Protein AF-A0A968NX73-F1 (afdb_monomer)

pLDDT: mean 80.89, std 16.75, range [39.66, 94.81]

Foldseek 3Di:
DDDDDDDDDDDDDDDDDDDDDDDPPPPPPPPPDPVVVVVVVLVVVLVVLVDQPDDPDPDDDPLNVDDSVLSSVLVVLLSVLVVVVVVVCVVVVQDPVNCVVCVLVSQLVSVLVSLCVSCHVPRWDDDPPDTHDPSVVVNVCSVVSSVD

Mean predicted aligned error: 13.12 Å

Solvent-accessible surface area (backbone atoms only — not comparable to full-atom values): 9540 Å² total; per-residue (Å²): 135,87,90,84,89,84,87,89,82,86,91,83,88,88,82,86,83,89,80,78,87,77,76,83,74,73,82,76,72,82,75,75,56,64,65,58,53,49,50,55,52,49,54,52,51,54,56,55,57,75,48,85,86,69,80,90,61,99,63,92,54,80,67,71,77,44,56,70,69,58,40,42,52,49,52,52,51,50,51,54,50,51,52,52,51,54,51,51,44,59,74,68,64,61,48,73,66,57,47,64,76,40,42,42,58,54,52,36,51,52,50,52,52,47,49,34,66,70,66,31,89,81,35,64,45,77,59,90,95,44,79,41,50,53,48,68,58,58,61,67,50,47,64,64,56,45,77,109

Radius of gyration: 33.79 Å; Cα contacts (8 Å, |Δi|>4): 66; chains: 1; bounding box: 87×78×74 Å

Sequence (148 aa):
MSAAIDRPSPPALPTAPVEAAITVVEPQSAQMDVNLLRSLLWDRIVAKLQTNLHNQTNITLEIDILRIDKKRELFFLILRRIEDVIAELRYSQISIEQLFENRSLILQDLWQAIVTDFFGKYAQIQVGRQLVSIVDVLLQEREAVRSA

Secondary structure (DSSP, 8-state):
---------------------------------HHHHHHHHHHHHHHHHTS-----SSS--GGGGS-HHHHHHHHHHHHHHHHHHHHHHHHTT--HHHHHHHHHHHHHHHHHHHHHHHH-TT-EEEETTEEEEHHHHHGGGHHHHHT-

Structure (mmCIF, N/CA/C/O backbone):
data_AF-A0A968NX73-F1
#
_entry.id   AF-A0A968NX73-F1
#
loop_
_atom_site.group_PDB
_atom_site.id
_atom_site.type_symbol
_atom_site.label_atom_id
_atom_site.label_alt_id
_atom_site.label_comp_id
_atom_site.label_asym_id
_atom_site.label_entity_id
_atom_site.label_seq_id
_atom_site.pdbx_PDB_ins_code
_atom_site.Cartn_x
_atom_site.Cartn_y
_atom_site.Cartn_z
_atom_site.occupancy
_atom_site.B_iso_or_equiv
_atom_site.auth_seq_id
_atom_site.auth_comp_id
_atom_site.auth_asym_id
_atom_site.auth_atom_id
_atom_site.pdbx_PDB_model_num
ATOM 1 N N . MET A 1 1 ? 43.546 -63.417 -57.281 1.00 39.66 1 MET A N 1
ATOM 2 C CA . MET A 1 1 ? 44.727 -64.119 -56.728 1.00 39.66 1 MET A CA 1
ATOM 3 C C . MET A 1 1 ? 45.789 -63.048 -56.516 1.00 39.66 1 MET A C 1
ATOM 5 O O . MET A 1 1 ? 46.299 -62.539 -57.496 1.00 39.66 1 MET A O 1
ATOM 9 N N . SER A 1 2 ? 45.808 -62.377 -55.364 1.00 42.44 2 SER A N 1
ATOM 10 C CA . SER A 1 2 ? 46.542 -62.745 -54.137 1.00 42.44 2 SER A CA 1
ATOM 11 C C . SER A 1 2 ? 48.043 -62.945 -54.342 1.00 42.44 2 SER A C 1
ATOM 13 O O . SER A 1 2 ? 48.436 -63.950 -54.923 1.00 42.44 2 SER A O 1
ATOM 15 N N . ALA A 1 3 ? 48.811 -62.021 -53.748 1.00 41.53 3 ALA A N 1
ATOM 16 C CA . ALA A 1 3 ? 49.963 -62.237 -52.857 1.00 41.53 3 ALA A CA 1
ATOM 17 C C . ALA A 1 3 ? 51.241 -61.475 -53.264 1.00 41.53 3 ALA A C 1
ATOM 19 O O . ALA A 1 3 ? 51.893 -61.809 -54.245 1.00 41.53 3 ALA A O 1
ATOM 20 N N . ALA A 1 4 ? 51.626 -60.500 -52.438 1.00 41.91 4 ALA A N 1
ATOM 21 C CA . ALA A 1 4 ? 52.997 -60.011 -52.249 1.00 41.91 4 ALA A CA 1
ATOM 22 C C . ALA A 1 4 ? 53.028 -59.415 -50.826 1.00 41.91 4 ALA A C 1
ATOM 24 O O . ALA A 1 4 ? 52.406 -58.387 -50.586 1.00 41.91 4 ALA A O 1
ATOM 25 N N . ILE A 1 5 ? 53.293 -60.236 -49.809 1.00 44.59 5 ILE A N 1
ATOM 26 C CA . ILE A 1 5 ? 54.605 -60.573 -49.222 1.00 44.59 5 ILE A CA 1
ATOM 27 C C . ILE A 1 5 ? 55.163 -59.429 -48.361 1.00 44.59 5 ILE A C 1
ATOM 29 O O . ILE A 1 5 ? 55.282 -58.282 -48.771 1.00 44.59 5 ILE A O 1
ATOM 33 N N . ASP A 1 6 ? 55.444 -59.848 -47.134 1.00 42.38 6 ASP A N 1
ATOM 34 C CA . ASP A 1 6 ? 55.647 -59.155 -45.869 1.00 42.38 6 ASP A 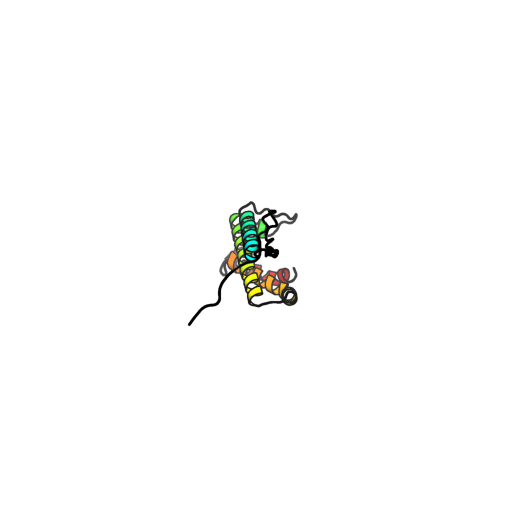CA 1
ATOM 35 C C . ASP A 1 6 ? 57.149 -58.978 -45.541 1.00 42.38 6 ASP A C 1
ATOM 37 O O . ASP A 1 6 ? 57.965 -59.796 -45.971 1.00 42.38 6 ASP A O 1
ATOM 41 N N . ARG A 1 7 ? 57.440 -57.983 -44.674 1.00 44.56 7 ARG A N 1
ATOM 42 C CA . ARG A 1 7 ? 58.649 -57.724 -43.833 1.00 44.56 7 ARG A CA 1
ATOM 43 C C . ARG A 1 7 ? 59.936 -57.105 -44.424 1.00 44.56 7 ARG A C 1
ATOM 45 O O . ARG A 1 7 ? 60.265 -57.344 -45.578 1.00 44.56 7 ARG A O 1
ATOM 52 N N . PRO A 1 8 ? 60.813 -56.516 -43.564 1.00 49.22 8 PRO A N 1
ATOM 53 C CA . PRO A 1 8 ? 60.569 -55.737 -42.331 1.00 49.22 8 PRO A CA 1
ATOM 54 C C . PRO A 1 8 ? 61.447 -54.456 -42.243 1.00 49.22 8 PRO A C 1
ATOM 56 O O . PRO A 1 8 ? 62.367 -54.246 -43.027 1.00 49.22 8 PRO A O 1
ATOM 59 N N . SER A 1 9 ? 61.232 -53.610 -41.232 1.00 46.31 9 SER A N 1
ATOM 60 C CA . SER A 1 9 ? 62.216 -52.606 -40.784 1.00 46.31 9 SER A CA 1
ATOM 61 C C . SER A 1 9 ? 62.225 -52.511 -39.243 1.00 46.31 9 SER A C 1
ATOM 63 O O . SER A 1 9 ? 61.232 -52.892 -38.623 1.00 46.31 9 SER A O 1
ATOM 65 N N . PRO A 1 10 ? 63.367 -52.139 -38.624 1.00 58.06 10 PRO A N 1
ATOM 66 C CA . PRO A 1 10 ? 63.873 -52.711 -37.368 1.00 58.06 10 PRO A CA 1
ATOM 67 C C . PRO A 1 10 ? 63.406 -52.001 -36.077 1.00 58.06 10 PRO A C 1
ATOM 69 O O . PRO A 1 10 ? 62.805 -50.931 -36.147 1.00 58.06 10 PRO A O 1
ATOM 72 N N . PRO A 1 11 ? 63.672 -52.592 -34.888 1.00 51.25 11 PRO A N 1
ATOM 73 C CA . PRO A 1 11 ? 63.122 -52.142 -33.614 1.00 51.25 11 PRO A CA 1
ATOM 74 C C . PRO A 1 11 ? 63.985 -51.062 -32.945 1.00 51.25 11 PRO A C 1
ATOM 76 O O . PRO A 1 11 ? 65.211 -51.140 -32.956 1.00 51.25 11 PRO A O 1
ATOM 79 N N . ALA A 1 12 ? 63.337 -50.127 -32.251 1.00 44.12 12 ALA A N 1
ATOM 80 C CA . ALA A 1 12 ? 63.927 -49.396 -31.133 1.00 44.12 12 ALA A CA 1
ATOM 81 C C . ALA A 1 12 ? 62.868 -49.253 -30.022 1.00 44.12 12 ALA A C 1
ATOM 83 O O . ALA A 1 12 ? 61.828 -48.627 -30.214 1.00 44.12 12 ALA A O 1
ATOM 84 N N . LEU A 1 13 ? 63.117 -49.906 -28.884 1.00 46.53 13 LEU A N 1
ATOM 85 C CA . LEU A 1 13 ? 62.426 -49.715 -27.598 1.00 46.53 13 LEU A CA 1
ATOM 86 C C . LEU A 1 13 ? 63.193 -48.629 -26.779 1.00 46.53 13 LEU A C 1
ATOM 88 O O . LEU A 1 13 ? 64.222 -48.148 -27.248 1.00 46.53 13 LEU A O 1
ATOM 92 N N . PRO A 1 14 ? 62.827 -48.302 -25.524 1.00 54.28 14 PRO A N 1
ATOM 93 C CA . PRO A 1 14 ? 61.787 -47.346 -25.138 1.00 54.28 14 PRO A CA 1
ATOM 94 C C . PRO A 1 14 ? 62.308 -46.271 -24.147 1.00 54.28 14 PRO A C 1
ATOM 96 O O . PRO A 1 14 ? 63.159 -46.548 -23.306 1.00 54.28 14 PRO A O 1
ATOM 99 N N . THR A 1 15 ? 61.704 -45.084 -24.116 1.00 43.47 15 THR A N 1
ATOM 100 C CA . THR A 1 15 ? 61.787 -44.183 -22.948 1.00 43.47 15 THR A CA 1
ATOM 101 C C . THR A 1 15 ? 60.421 -43.547 -22.703 1.00 43.47 15 THR A C 1
ATOM 103 O O . THR A 1 15 ? 59.948 -42.712 -23.464 1.00 43.47 15 THR A O 1
ATOM 106 N N . ALA A 1 16 ? 59.752 -44.026 -21.657 1.00 52.41 16 ALA A N 1
ATOM 107 C CA . ALA A 1 16 ? 58.520 -43.477 -21.087 1.00 52.41 16 ALA A CA 1
ATOM 108 C C . ALA A 1 16 ? 58.827 -42.202 -20.253 1.00 52.41 16 ALA A C 1
ATOM 110 O O . ALA A 1 16 ? 60.009 -41.904 -20.071 1.00 52.41 16 ALA A O 1
ATOM 111 N N . PRO A 1 17 ? 57.861 -41.562 -19.556 1.00 55.19 17 PRO A N 1
ATOM 112 C CA . PRO A 1 17 ? 56.417 -41.393 -19.779 1.00 55.19 17 PRO A CA 1
ATOM 113 C C . PRO A 1 17 ? 55.993 -39.896 -19.643 1.00 55.19 17 PRO A C 1
ATOM 115 O O . PRO A 1 17 ? 56.818 -39.018 -19.430 1.00 55.19 17 PRO A O 1
ATOM 118 N N . VAL A 1 18 ? 54.676 -39.655 -19.618 1.00 50.62 18 VAL A N 1
ATOM 119 C CA . VAL A 1 18 ? 53.979 -38.482 -19.045 1.00 50.62 18 VAL A CA 1
ATOM 120 C C . VAL A 1 18 ? 53.990 -37.182 -19.863 1.00 50.62 18 VAL A C 1
ATOM 122 O O . VAL A 1 18 ? 54.890 -36.368 -19.740 1.00 50.62 18 VAL A O 1
ATOM 125 N N . GLU A 1 19 ? 52.881 -36.892 -20.547 1.00 44.88 19 GLU A N 1
ATOM 126 C CA . GLU A 1 19 ? 52.237 -35.591 -20.341 1.00 44.88 19 GLU A CA 1
ATOM 127 C C . GLU A 1 19 ? 50.744 -35.683 -20.650 1.00 44.88 19 GLU A C 1
ATOM 129 O O . GLU A 1 19 ? 50.305 -36.153 -21.699 1.00 44.88 19 GLU A O 1
ATOM 134 N N . ALA A 1 20 ? 49.969 -35.345 -19.630 1.00 49.53 20 ALA A N 1
ATOM 135 C CA . ALA A 1 20 ? 48.533 -35.472 -19.582 1.00 49.53 20 ALA A CA 1
ATOM 136 C C . ALA A 1 20 ? 47.864 -34.605 -20.654 1.00 49.53 20 ALA A C 1
ATOM 138 O O . ALA A 1 20 ? 48.235 -33.453 -20.868 1.00 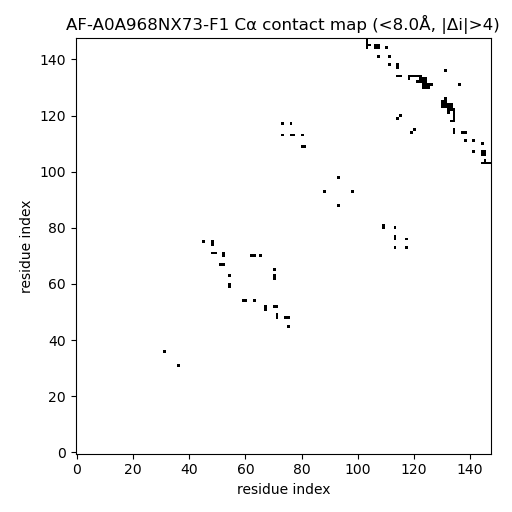49.53 20 ALA A O 1
ATOM 139 N N . ALA A 1 21 ? 46.814 -35.148 -21.266 1.00 50.78 21 ALA A N 1
ATOM 140 C CA . ALA A 1 21 ? 45.818 -34.352 -21.958 1.00 50.78 21 ALA A CA 1
ATOM 141 C C . ALA A 1 21 ? 45.239 -33.331 -20.966 1.00 50.78 21 ALA A C 1
ATOM 143 O O . ALA A 1 21 ? 44.504 -33.696 -20.049 1.00 50.78 21 ALA A O 1
ATOM 144 N N . ILE A 1 22 ? 45.593 -32.057 -21.124 1.00 47.16 22 ILE A N 1
ATOM 145 C CA . ILE A 1 22 ? 44.941 -30.972 -20.397 1.00 47.16 22 ILE A CA 1
ATOM 146 C C . ILE A 1 22 ? 43.709 -30.589 -21.207 1.00 47.16 22 ILE A C 1
ATOM 148 O O . ILE A 1 22 ? 43.778 -29.885 -22.214 1.00 47.16 22 ILE A O 1
ATOM 152 N N . THR A 1 23 ? 42.571 -31.107 -20.761 1.00 52.47 23 THR A N 1
ATOM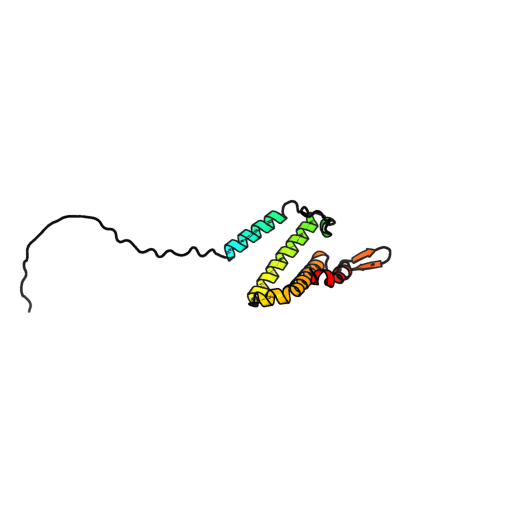 153 C CA . THR A 1 23 ? 41.240 -30.648 -21.137 1.00 52.47 23 THR A CA 1
ATOM 154 C C . THR A 1 23 ? 41.145 -29.159 -20.817 1.00 52.47 23 THR A C 1
ATOM 156 O O . THR A 1 23 ? 41.226 -28.768 -19.652 1.00 52.47 23 THR A O 1
ATOM 159 N N . VAL A 1 24 ? 40.973 -28.318 -21.837 1.00 49.88 24 VAL A N 1
ATOM 160 C CA . VAL A 1 24 ? 40.580 -26.920 -21.640 1.00 49.88 24 VAL A CA 1
ATOM 161 C C . VAL A 1 24 ? 39.140 -26.941 -21.132 1.00 49.88 24 VAL A C 1
ATOM 163 O O . VAL A 1 24 ? 38.194 -27.039 -21.908 1.00 49.88 24 VAL A O 1
ATOM 166 N N . VAL A 1 25 ? 38.972 -26.930 -19.811 1.00 57.31 25 VAL A N 1
ATOM 167 C CA . VAL A 1 25 ? 37.689 -26.612 -19.187 1.00 57.31 25 VAL A CA 1
ATOM 168 C C . VAL A 1 25 ? 37.544 -25.102 -19.301 1.00 57.31 25 VAL A C 1
ATOM 170 O O . VAL A 1 25 ? 38.200 -24.345 -18.589 1.00 57.31 25 VAL A O 1
ATOM 173 N N . GLU A 1 26 ? 36.733 -24.671 -20.261 1.00 57.59 26 GLU A N 1
ATOM 174 C CA . GLU A 1 26 ? 36.286 -23.2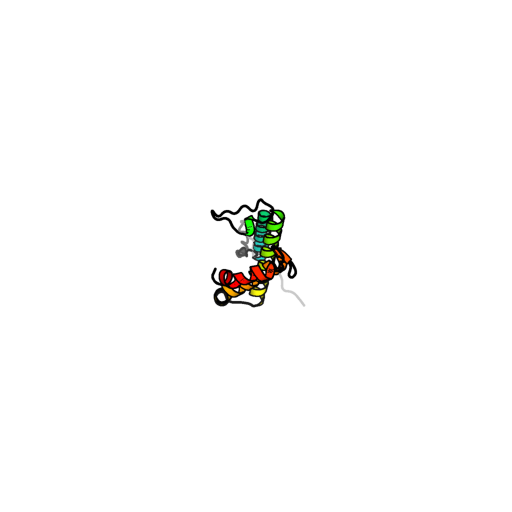87 -20.368 1.00 57.59 26 GLU A CA 1
ATOM 175 C C . GLU A 1 26 ? 35.704 -22.856 -19.009 1.00 57.59 26 GLU A C 1
ATOM 177 O O . GLU A 1 26 ? 34.912 -23.609 -18.427 1.00 57.59 26 GLU A O 1
ATOM 182 N N . PRO A 1 27 ? 36.086 -21.691 -18.454 1.00 51.81 27 PRO A N 1
ATOM 183 C CA . PRO A 1 27 ? 35.526 -21.233 -17.196 1.00 51.81 27 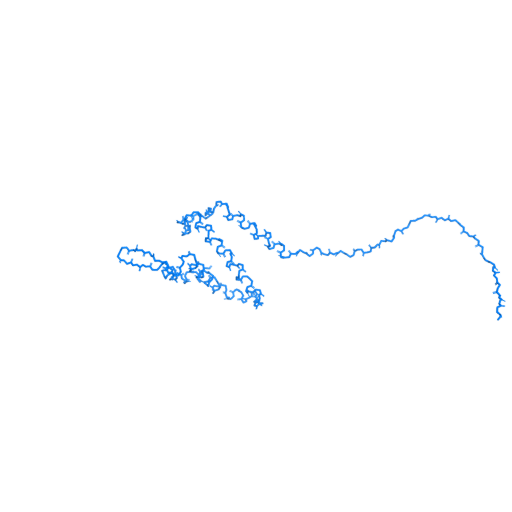PRO A CA 1
ATOM 184 C C . PRO A 1 27 ? 34.049 -20.919 -17.428 1.00 51.81 27 PRO A C 1
ATOM 186 O O . PRO A 1 27 ? 33.689 -19.862 -17.946 1.00 51.81 27 PRO A O 1
ATOM 189 N N . GLN A 1 28 ? 33.184 -21.858 -17.048 1.00 54.75 28 GLN A N 1
ATOM 190 C CA . GLN A 1 28 ? 31.757 -21.618 -16.931 1.00 54.75 28 GLN A CA 1
ATOM 191 C C . GLN A 1 28 ? 31.588 -20.516 -15.891 1.00 54.75 28 GLN A C 1
ATOM 193 O O . GLN A 1 28 ? 31.746 -20.734 -14.690 1.00 54.75 28 GLN A O 1
ATOM 198 N N . SER A 1 29 ? 31.360 -19.296 -16.374 1.00 59.50 29 SER A N 1
ATOM 199 C CA . SER A 1 29 ? 31.004 -18.170 -15.525 1.00 59.50 29 SER A CA 1
ATOM 200 C C . SER A 1 29 ? 29.849 -18.611 -14.630 1.00 59.50 29 SER A C 1
ATOM 202 O O . SER A 1 29 ? 28.833 -19.106 -15.115 1.00 59.50 29 SER A O 1
ATOM 204 N N . ALA A 1 30 ? 30.034 -18.500 -13.314 1.00 59.50 30 ALA A N 1
ATOM 205 C CA . ALA A 1 30 ? 28.987 -18.774 -12.345 1.00 59.50 30 ALA A CA 1
ATOM 206 C C . ALA A 1 30 ? 27.860 -17.758 -12.572 1.00 59.50 30 ALA A C 1
ATOM 208 O O . ALA A 1 30 ? 27.869 -16.658 -12.020 1.00 59.50 30 ALA A O 1
ATOM 209 N N . GLN A 1 31 ? 26.918 -18.097 -13.449 1.00 61.03 31 GLN A N 1
ATOM 210 C CA . GLN A 1 31 ? 25.699 -17.335 -13.641 1.00 61.03 31 GLN A CA 1
ATOM 211 C C . GLN A 1 31 ? 24.899 -17.473 -12.351 1.00 61.03 31 GLN A C 1
ATOM 213 O O . GLN A 1 31 ? 24.358 -18.532 -12.039 1.00 61.03 31 GLN A O 1
ATOM 218 N N . MET A 1 32 ? 24.896 -16.410 -11.550 1.00 65.25 32 MET A N 1
ATOM 219 C CA . MET A 1 32 ? 24.076 -16.343 -10.352 1.00 65.25 32 MET A CA 1
ATOM 220 C C . MET A 1 32 ? 22.609 -16.426 -10.780 1.00 65.25 32 MET A C 1
ATOM 222 O O . MET A 1 32 ? 22.130 -15.572 -11.527 1.00 65.25 32 MET A O 1
ATOM 226 N N . ASP A 1 33 ? 21.902 -17.457 -10.320 1.00 85.19 33 ASP A N 1
ATOM 227 C CA . ASP A 1 33 ? 20.472 -17.588 -10.577 1.00 85.19 33 ASP A CA 1
ATOM 228 C C . ASP A 1 33 ? 19.726 -16.458 -9.847 1.00 85.19 33 ASP A C 1
ATOM 230 O O . ASP A 1 33 ? 19.568 -16.455 -8.623 1.00 85.19 33 ASP A O 1
ATOM 234 N N . VAL A 1 34 ? 19.282 -15.464 -10.617 1.00 82.88 34 VAL A N 1
ATOM 235 C CA . VAL A 1 34 ? 18.548 -14.290 -10.128 1.00 82.88 34 VAL A CA 1
ATOM 236 C C . VAL A 1 34 ? 17.261 -14.702 -9.406 1.00 82.88 34 VAL A C 1
ATOM 238 O O . VAL A 1 34 ? 16.846 -14.033 -8.458 1.00 82.88 34 VAL A O 1
ATOM 241 N N . ASN A 1 35 ? 16.635 -15.818 -9.802 1.00 83.31 35 ASN A N 1
ATOM 242 C CA . ASN A 1 35 ? 15.434 -16.312 -9.133 1.00 83.31 35 ASN A CA 1
ATOM 243 C C . ASN A 1 35 ? 15.755 -16.873 -7.748 1.00 83.31 35 ASN A C 1
ATOM 245 O O . ASN A 1 35 ? 15.008 -16.603 -6.807 1.00 83.31 35 ASN A O 1
ATOM 249 N N . LEU A 1 36 ? 16.877 -17.587 -7.614 1.00 86.44 36 LEU A N 1
ATOM 250 C CA . LEU A 1 36 ? 17.361 -18.084 -6.328 1.00 86.44 36 LEU A CA 1
ATOM 251 C C . LEU A 1 36 ? 17.693 -16.922 -5.385 1.00 86.44 36 LEU A C 1
ATOM 253 O O . LEU A 1 36 ? 17.238 -16.910 -4.242 1.00 86.44 36 LEU A O 1
ATOM 257 N N . LEU A 1 37 ? 18.422 -15.910 -5.871 1.00 88.31 37 LEU A N 1
ATOM 258 C CA . LEU A 1 37 ? 18.739 -14.718 -5.080 1.00 88.31 37 LEU A CA 1
ATOM 259 C C . LEU A 1 37 ? 17.465 -14.011 -4.600 1.00 88.31 37 LEU A C 1
ATOM 261 O O . LEU A 1 37 ? 17.358 -13.657 -3.427 1.00 88.31 37 LEU A O 1
ATOM 265 N N . ARG A 1 38 ? 16.484 -13.833 -5.489 1.00 86.19 38 ARG A N 1
ATOM 266 C CA . ARG A 1 38 ? 15.197 -13.219 -5.149 1.00 86.19 38 ARG A CA 1
ATOM 267 C C . ARG A 1 38 ? 14.456 -14.010 -4.072 1.00 86.19 38 ARG A C 1
ATOM 269 O O . ARG A 1 38 ? 13.994 -13.391 -3.118 1.00 86.19 38 ARG A O 1
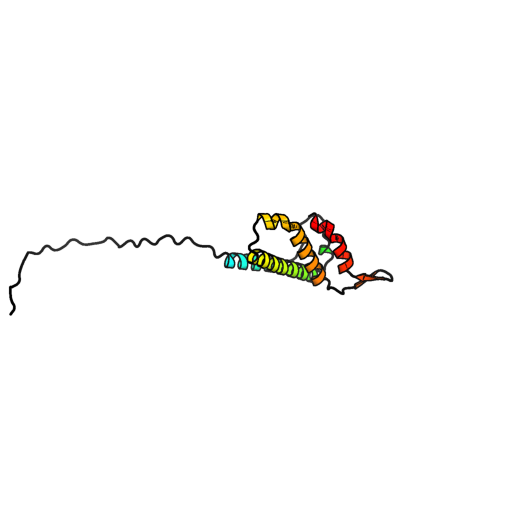ATOM 276 N N . SER A 1 39 ? 14.377 -15.338 -4.195 1.00 87.62 39 SER A N 1
ATOM 277 C CA . SER A 1 39 ? 13.735 -16.192 -3.183 1.00 87.62 39 SER A CA 1
ATOM 278 C C . SER A 1 39 ? 14.391 -16.007 -1.817 1.00 87.62 39 SER A C 1
ATOM 280 O O . SER A 1 39 ? 13.710 -15.713 -0.843 1.00 87.62 39 SER A O 1
ATOM 282 N N . LEU A 1 40 ? 15.726 -16.063 -1.762 1.00 91.44 40 LEU A N 1
ATOM 283 C CA . LEU A 1 40 ? 16.478 -15.892 -0.517 1.00 91.44 40 LEU A CA 1
ATOM 284 C C . LEU A 1 40 ? 16.274 -14.507 0.113 1.00 91.44 40 LEU A C 1
ATOM 286 O O . LEU A 1 40 ? 16.180 -14.384 1.337 1.00 91.44 40 LEU A O 1
ATOM 290 N N . LEU A 1 41 ? 16.214 -13.451 -0.705 1.00 89.44 41 LEU A N 1
ATOM 291 C CA . LEU A 1 41 ? 15.918 -12.101 -0.224 1.00 89.44 41 LEU A CA 1
ATOM 292 C C . LEU A 1 41 ? 14.503 -12.021 0.352 1.00 89.44 41 LEU A C 1
ATOM 294 O O . LEU A 1 41 ? 14.321 -11.445 1.424 1.00 89.44 41 LEU A O 1
ATOM 298 N N . TRP A 1 42 ? 13.526 -12.626 -0.322 1.00 89.00 42 TRP A N 1
ATOM 299 C CA . TRP A 1 42 ? 12.138 -12.642 0.125 1.00 89.00 42 TRP A CA 1
ATOM 300 C C . TRP A 1 42 ? 11.966 -13.398 1.438 1.00 89.00 42 TRP A C 1
ATOM 302 O O . TRP A 1 42 ? 11.413 -12.848 2.390 1.00 89.00 42 TRP A O 1
ATOM 312 N N . ASP A 1 43 ? 12.547 -14.594 1.538 1.00 90.56 43 ASP A N 1
ATOM 313 C CA . ASP A 1 43 ? 12.541 -15.409 2.754 1.00 90.56 43 ASP A CA 1
ATOM 314 C C . ASP A 1 43 ? 13.147 -14.642 3.932 1.00 90.56 43 ASP A C 1
ATOM 316 O O . ASP A 1 43 ? 12.613 -14.639 5.044 1.00 90.56 43 ASP A O 1
ATOM 320 N N . ARG A 1 44 ? 14.239 -13.907 3.685 1.00 91.75 44 ARG A N 1
A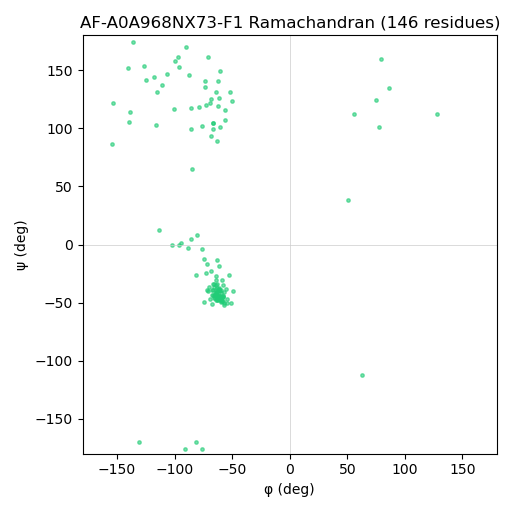TOM 321 C CA . ARG A 1 44 ? 14.878 -13.077 4.708 1.00 91.75 44 ARG A CA 1
ATOM 322 C C . ARG A 1 44 ? 14.002 -11.900 5.132 1.00 91.75 44 ARG A C 1
ATOM 324 O O . ARG A 1 44 ? 13.978 -11.568 6.318 1.00 91.75 44 ARG A O 1
ATOM 331 N N . ILE A 1 45 ? 13.300 -11.254 4.202 1.00 89.56 45 ILE A N 1
ATOM 332 C CA . ILE A 1 45 ? 12.371 -10.161 4.523 1.00 89.56 45 ILE A CA 1
ATOM 333 C C . ILE A 1 45 ? 11.196 -10.702 5.344 1.00 89.56 45 ILE A C 1
ATOM 335 O O . ILE A 1 45 ? 10.888 -10.144 6.397 1.00 89.56 45 ILE A O 1
ATOM 339 N N . VAL A 1 46 ? 10.608 -11.826 4.935 1.00 89.62 46 VAL A N 1
ATOM 340 C CA . VAL A 1 46 ? 9.531 -12.507 5.667 1.00 89.62 46 VAL A CA 1
ATOM 341 C C . VAL A 1 46 ? 9.977 -12.895 7.077 1.00 89.62 46 VAL A C 1
ATOM 343 O O . VAL A 1 46 ? 9.273 -12.606 8.046 1.00 89.62 46 VAL A O 1
ATOM 346 N N . ALA A 1 47 ? 11.175 -13.464 7.227 1.00 90.31 47 ALA A N 1
ATOM 347 C CA . ALA A 1 47 ? 11.738 -13.794 8.534 1.00 90.31 47 ALA A CA 1
ATOM 348 C C . ALA A 1 47 ? 11.898 -12.548 9.421 1.00 90.31 47 ALA A C 1
ATOM 350 O O . ALA A 1 47 ? 11.581 -12.589 10.610 1.00 90.31 47 ALA A O 1
ATOM 351 N N . LYS A 1 48 ? 12.316 -11.407 8.852 1.00 88.31 48 LYS A N 1
ATOM 352 C CA . LYS A 1 48 ? 12.368 -10.133 9.589 1.00 88.31 48 LYS A CA 1
ATOM 353 C C . LYS A 1 48 ? 10.980 -9.669 10.034 1.00 88.31 48 LYS A C 1
ATOM 355 O O . LYS A 1 48 ? 10.863 -9.173 11.153 1.00 88.31 48 LYS A O 1
ATOM 360 N N . LEU A 1 49 ? 9.935 -9.860 9.226 1.00 87.00 49 LEU A N 1
ATOM 361 C CA . LEU A 1 49 ? 8.562 -9.490 9.602 1.00 87.00 49 LEU A CA 1
ATOM 362 C C . LEU A 1 49 ? 8.024 -10.287 10.799 1.00 87.00 49 LEU A C 1
ATOM 364 O O . LEU A 1 49 ? 7.200 -9.780 11.561 1.00 87.00 49 LEU A O 1
ATOM 368 N N . GLN A 1 50 ? 8.519 -11.509 11.009 1.00 84.44 50 GLN A N 1
ATOM 369 C CA . GLN A 1 50 ? 8.161 -12.329 12.170 1.00 84.44 50 GLN A CA 1
ATOM 370 C C . GLN A 1 50 ? 8.820 -11.862 13.478 1.00 84.44 50 GLN A C 1
ATOM 372 O O . GLN A 1 50 ? 8.404 -12.280 14.561 1.00 84.44 50 GLN A O 1
ATOM 377 N N . THR A 1 51 ? 9.810 -10.969 13.409 1.00 85.44 51 THR A N 1
ATOM 378 C CA . THR A 1 51 ? 10.442 -10.367 14.592 1.00 85.44 51 THR A CA 1
ATOM 379 C C . THR A 1 51 ? 9.609 -9.200 15.149 1.00 85.44 51 THR A C 1
ATOM 381 O O . THR A 1 51 ? 8.440 -9.016 14.788 1.00 85.44 51 THR A O 1
ATOM 384 N N . ASN A 1 52 ? 10.157 -8.430 16.094 1.00 79.75 52 ASN A N 1
ATOM 385 C CA . ASN A 1 52 ? 9.488 -7.225 16.580 1.00 79.75 52 ASN A CA 1
ATOM 386 C C . ASN A 1 52 ? 9.669 -6.067 15.587 1.00 79.75 52 ASN A C 1
ATOM 388 O O . ASN A 1 52 ? 10.785 -5.606 15.350 1.00 79.75 52 ASN A O 1
ATOM 392 N N . LEU A 1 53 ? 8.552 -5.571 15.054 1.00 84.12 53 LEU A N 1
ATOM 393 C CA . LEU A 1 53 ? 8.486 -4.489 14.070 1.00 84.12 53 LEU A CA 1
ATOM 394 C C . LEU A 1 53 ? 8.504 -3.110 14.740 1.00 84.12 53 LEU A C 1
ATOM 396 O O . LEU A 1 53 ? 7.527 -2.353 14.695 1.00 84.12 53 LEU A O 1
ATOM 400 N N . HIS A 1 54 ? 9.623 -2.807 15.395 1.00 84.38 54 HIS A N 1
ATOM 401 C CA . HIS A 1 54 ? 9.852 -1.492 15.979 1.00 84.38 54 HIS A CA 1
ATOM 402 C C . HIS A 1 54 ? 10.157 -0.471 14.888 1.00 84.38 54 HIS A C 1
ATOM 404 O O . HIS A 1 54 ? 10.949 -0.727 13.979 1.00 84.38 54 HIS A O 1
ATOM 410 N N . ASN A 1 55 ? 9.534 0.697 15.009 1.00 86.38 55 ASN A N 1
ATOM 411 C CA . ASN A 1 55 ? 9.886 1.857 14.215 1.00 86.38 55 ASN A CA 1
ATOM 412 C C . ASN A 1 55 ? 11.346 2.244 14.510 1.00 86.38 55 ASN A C 1
ATOM 414 O O . ASN A 1 55 ? 11.737 2.382 15.667 1.00 86.38 55 ASN A O 1
ATOM 418 N N . GLN A 1 56 ? 12.157 2.351 13.457 1.00 87.81 56 GLN A N 1
ATOM 419 C CA . GLN A 1 56 ? 13.584 2.683 13.553 1.00 87.81 56 GLN A CA 1
ATOM 420 C C . GLN A 1 56 ? 13.853 4.184 13.380 1.00 87.81 56 GLN A C 1
ATOM 422 O O . GLN A 1 56 ? 15.006 4.609 13.367 1.00 87.81 56 GLN A O 1
ATOM 427 N N . THR A 1 57 ? 12.800 4.980 13.206 1.00 88.19 57 THR A N 1
ATOM 428 C CA . THR A 1 57 ? 12.871 6.434 13.081 1.00 88.19 57 THR A CA 1
ATOM 429 C C . THR A 1 57 ? 12.590 7.105 14.425 1.00 88.19 57 THR A C 1
ATOM 431 O O . THR A 1 57 ? 12.006 6.508 15.327 1.00 88.19 57 THR A O 1
ATOM 434 N N . ASN A 1 58 ? 12.985 8.372 14.552 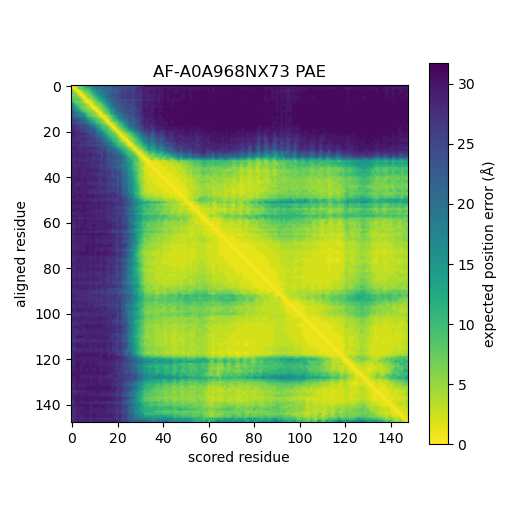1.00 88.94 58 ASN A N 1
ATOM 435 C CA . ASN A 1 58 ? 12.716 9.178 15.750 1.00 88.94 58 ASN A CA 1
ATOM 436 C C . ASN A 1 58 ? 11.337 9.865 15.722 1.00 88.94 58 ASN A C 1
ATOM 438 O O . ASN A 1 58 ? 11.038 10.672 16.598 1.00 88.94 58 ASN A O 1
ATOM 442 N N . ILE A 1 59 ? 10.520 9.589 14.704 1.00 90.88 59 ILE A N 1
ATOM 443 C CA . ILE A 1 59 ? 9.180 10.153 14.525 1.00 90.88 59 ILE A CA 1
ATOM 444 C C . ILE A 1 59 ? 8.150 9.050 14.723 1.00 90.88 59 ILE A C 1
ATOM 446 O O . ILE A 1 59 ? 8.339 7.937 14.245 1.00 90.88 59 ILE A O 1
ATOM 450 N N . THR A 1 60 ? 7.067 9.343 15.441 1.00 88.06 60 THR A N 1
ATOM 451 C CA . THR A 1 60 ? 5.961 8.386 15.583 1.00 88.06 60 THR A CA 1
ATOM 452 C C . THR A 1 60 ? 5.269 8.241 14.235 1.00 88.06 60 THR A C 1
ATOM 454 O O . THR A 1 60 ? 4.865 9.246 13.658 1.00 88.06 60 THR A O 1
ATOM 457 N N . LEU A 1 61 ? 5.157 7.010 13.740 1.00 88.25 61 LEU A N 1
ATOM 458 C CA . LEU A 1 61 ? 4.459 6.711 12.492 1.00 88.25 61 LEU A CA 1
ATOM 459 C C . LEU A 1 61 ? 3.027 6.273 12.801 1.00 88.25 61 LEU A C 1
ATOM 461 O O . LEU A 1 61 ? 2.768 5.674 13.843 1.00 88.25 61 LEU A O 1
ATOM 465 N N . GLU A 1 62 ? 2.093 6.481 11.880 1.00 86.94 62 GLU A N 1
ATOM 466 C CA . GLU A 1 62 ? 0.686 6.089 12.042 1.00 86.94 62 GLU A CA 1
ATOM 467 C C . GLU A 1 62 ? 0.554 4.582 12.307 1.00 86.94 62 GLU A C 1
ATOM 469 O O . GLU A 1 62 ? -0.260 4.138 13.120 1.00 86.94 62 GLU A O 1
ATOM 474 N N . ILE A 1 63 ? 1.427 3.781 11.687 1.00 88.69 63 ILE A N 1
ATOM 475 C CA . ILE A 1 63 ? 1.497 2.332 11.903 1.00 88.69 63 ILE A CA 1
ATOM 476 C C . ILE A 1 63 ? 1.835 1.954 13.351 1.00 88.69 63 ILE A C 1
ATOM 478 O O . ILE A 1 63 ? 1.595 0.813 13.739 1.00 88.69 63 ILE A O 1
ATOM 482 N N . ASP A 1 64 ? 2.385 2.865 14.157 1.00 89.69 64 ASP A N 1
ATOM 483 C CA . ASP A 1 64 ? 2.698 2.618 15.569 1.00 89.69 64 ASP A CA 1
ATOM 484 C C . ASP A 1 64 ? 1.442 2.545 16.446 1.00 89.69 64 ASP A C 1
ATOM 486 O O . ASP A 1 64 ? 1.493 1.966 17.529 1.00 89.69 64 ASP A O 1
ATOM 490 N N . ILE A 1 65 ? 0.297 3.032 15.954 1.00 91.31 65 ILE A N 1
ATOM 491 C CA . ILE A 1 65 ? -1.011 2.869 16.605 1.00 91.31 65 ILE A CA 1
ATOM 492 C C . ILE A 1 65 ? -1.515 1.419 16.474 1.00 91.31 65 ILE A C 1
ATOM 494 O O . ILE A 1 65 ? -2.319 0.949 17.283 1.00 91.31 65 ILE A O 1
ATOM 498 N N . LEU A 1 66 ? -1.052 0.677 15.461 1.00 90.31 66 LEU A N 1
ATOM 499 C CA . LEU A 1 66 ? -1.511 -0.684 15.205 1.00 90.31 66 LEU A CA 1
ATOM 500 C C . LEU A 1 66 ? -0.942 -1.674 16.224 1.00 90.31 66 LEU A C 1
ATOM 502 O O . LEU A 1 66 ? 0.246 -1.670 16.555 1.00 90.31 66 LEU A O 1
ATOM 506 N N . ARG A 1 67 ? -1.786 -2.622 16.645 1.00 91.25 67 ARG A N 1
ATOM 507 C CA . ARG A 1 67 ? -1.331 -3.802 17.391 1.00 91.25 67 ARG A CA 1
ATOM 508 C C . ARG A 1 67 ? -0.338 -4.601 16.545 1.00 91.25 67 ARG A C 1
ATOM 510 O O . ARG A 1 67 ? -0.449 -4.632 15.321 1.00 91.25 67 ARG A O 1
ATOM 517 N N . ILE A 1 68 ? 0.615 -5.273 17.189 1.00 90.44 68 ILE A N 1
ATOM 518 C CA . ILE A 1 68 ? 1.723 -5.958 16.501 1.00 90.44 68 ILE A CA 1
ATOM 519 C C . ILE A 1 68 ? 1.260 -6.977 15.447 1.00 90.44 68 ILE A C 1
ATOM 521 O O . ILE A 1 68 ? 1.853 -7.070 14.378 1.00 90.44 68 ILE A O 1
ATOM 525 N N . ASP A 1 69 ? 0.183 -7.708 15.720 1.00 91.00 69 ASP A N 1
ATOM 526 C CA . ASP A 1 69 ? -0.464 -8.654 14.811 1.00 91.00 69 ASP A CA 1
ATOM 527 C C . ASP A 1 69 ? -0.991 -7.957 13.551 1.00 91.00 69 ASP A C 1
ATOM 529 O O . ASP A 1 69 ? -0.684 -8.378 12.436 1.00 91.00 69 ASP A O 1
ATOM 533 N N . LYS A 1 70 ? -1.680 -6.826 13.722 1.00 91.62 70 LYS A N 1
ATOM 534 C CA . LYS A 1 70 ? -2.191 -6.008 12.617 1.00 91.62 70 LYS A CA 1
ATOM 535 C C . LYS A 1 70 ? -1.092 -5.289 11.847 1.00 91.62 70 LYS A C 1
ATOM 537 O O . LYS A 1 70 ? -1.153 -5.221 10.624 1.00 91.62 70 LYS A O 1
ATOM 542 N N . LYS A 1 71 ? -0.046 -4.831 12.534 1.00 92.31 71 LYS A N 1
ATOM 543 C CA . LYS A 1 71 ? 1.156 -4.286 11.897 1.00 92.31 71 LYS A CA 1
ATOM 544 C C . LYS A 1 71 ? 1.808 -5.347 11.000 1.00 92.31 71 LYS A C 1
ATOM 546 O O . LYS A 1 71 ? 2.096 -5.065 9.843 1.00 92.31 71 LYS A O 1
ATOM 551 N N . ARG A 1 72 ? 1.986 -6.581 11.488 1.00 92.38 72 ARG A N 1
ATOM 552 C CA . ARG A 1 72 ? 2.522 -7.697 10.684 1.00 92.38 72 ARG A CA 1
ATOM 553 C C . ARG A 1 72 ? 1.654 -7.996 9.470 1.00 92.38 72 ARG A C 1
ATOM 555 O O . ARG A 1 72 ? 2.190 -8.090 8.373 1.00 92.38 72 ARG A O 1
ATOM 562 N N . GLU A 1 73 ? 0.344 -8.119 9.661 1.00 93.12 73 GLU A N 1
ATOM 563 C CA . GLU A 1 73 ? -0.617 -8.342 8.574 1.00 93.12 73 GLU A CA 1
ATOM 564 C C . GLU A 1 73 ? -0.494 -7.269 7.482 1.00 93.12 73 GLU A C 1
ATOM 566 O O . GLU A 1 73 ? -0.351 -7.611 6.309 1.00 93.12 73 GLU A O 1
ATOM 571 N N . LEU A 1 74 ? -0.435 -5.989 7.870 1.00 94.06 74 LEU A N 1
ATOM 572 C CA . LEU A 1 74 ? -0.231 -4.875 6.945 1.00 94.06 74 LEU A CA 1
ATOM 573 C C . LEU A 1 74 ? 1.081 -5.013 6.161 1.00 94.06 74 LEU A C 1
ATOM 575 O O . LEU A 1 74 ? 1.082 -4.896 4.939 1.00 94.06 74 LEU A O 1
ATOM 579 N N . PHE A 1 75 ? 2.199 -5.296 6.832 1.00 92.88 75 PHE A N 1
ATOM 580 C CA . PHE A 1 75 ? 3.486 -5.453 6.149 1.00 92.88 75 PHE A CA 1
ATOM 581 C C . PHE A 1 75 ? 3.532 -6.664 5.220 1.00 92.88 75 PHE A C 1
ATOM 583 O O . PHE A 1 75 ? 4.127 -6.571 4.150 1.00 92.88 75 PHE A O 1
ATOM 590 N N . PHE A 1 76 ? 2.891 -7.776 5.581 1.00 92.81 76 PHE A N 1
ATOM 591 C CA . PHE A 1 76 ? 2.760 -8.924 4.685 1.00 92.81 76 PHE A CA 1
ATOM 592 C C . PHE A 1 76 ? 1.937 -8.586 3.442 1.00 92.81 76 PHE A C 1
ATOM 594 O O . PHE A 1 76 ? 2.312 -8.979 2.338 1.00 92.81 76 PHE A O 1
ATOM 601 N N . LEU A 1 77 ? 0.850 -7.834 3.609 1.00 94.56 77 LEU A N 1
ATOM 602 C CA . LEU A 1 77 ? 0.036 -7.360 2.497 1.00 94.56 77 LEU A CA 1
ATOM 603 C C . LEU A 1 77 ? 0.831 -6.423 1.576 1.00 94.56 77 LEU A C 1
ATOM 605 O O . LEU A 1 77 ? 0.842 -6.642 0.366 1.00 94.56 77 LEU A O 1
ATOM 609 N N . ILE A 1 78 ? 1.540 -5.437 2.142 1.00 94.06 78 ILE A N 1
ATOM 610 C CA . ILE A 1 78 ? 2.435 -4.535 1.396 1.00 94.06 78 ILE A CA 1
ATOM 611 C C . ILE A 1 78 ? 3.455 -5.355 0.602 1.00 94.06 78 ILE A C 1
ATOM 613 O O . ILE A 1 78 ? 3.622 -5.150 -0.597 1.00 94.06 78 ILE A O 1
ATOM 617 N N . LEU A 1 79 ? 4.119 -6.300 1.269 1.00 93.38 79 LEU A N 1
ATOM 618 C CA . LEU A 1 79 ? 5.164 -7.123 0.678 1.00 93.38 79 LEU A CA 1
ATOM 619 C C . LEU A 1 79 ? 4.624 -7.925 -0.514 1.00 93.38 79 LEU A C 1
ATOM 621 O O . LEU A 1 79 ? 5.171 -7.838 -1.609 1.00 93.38 79 LEU A O 1
ATOM 625 N N . ARG A 1 80 ? 3.495 -8.619 -0.337 1.00 92.38 80 ARG A N 1
ATOM 626 C CA . ARG A 1 80 ? 2.828 -9.355 -1.419 1.00 92.38 80 ARG A CA 1
ATOM 627 C C . ARG A 1 80 ? 2.466 -8.447 -2.596 1.00 92.38 80 ARG A C 1
ATOM 629 O O . ARG A 1 80 ? 2.722 -8.804 -3.738 1.00 92.38 80 ARG A O 1
ATOM 636 N N . ARG A 1 81 ? 1.913 -7.261 -2.331 1.00 94.44 81 ARG A N 1
ATOM 637 C CA . ARG A 1 81 ? 1.540 -6.321 -3.397 1.00 94.44 81 ARG A CA 1
ATOM 638 C C . ARG A 1 81 ? 2.740 -5.763 -4.148 1.00 94.44 81 ARG A C 1
ATOM 640 O O . ARG A 1 81 ? 2.653 -5.567 -5.352 1.00 94.44 81 ARG A O 1
ATOM 647 N N . ILE A 1 82 ? 3.868 -5.554 -3.475 1.00 93.06 82 ILE A N 1
ATOM 648 C CA . ILE A 1 82 ? 5.115 -5.168 -4.142 1.00 93.06 82 ILE A CA 1
ATOM 649 C C . ILE A 1 82 ? 5.585 -6.275 -5.094 1.00 93.06 82 ILE A C 1
ATOM 651 O O . ILE A 1 82 ? 6.031 -5.971 -6.197 1.00 93.06 82 ILE A O 1
ATOM 655 N N . GLU A 1 83 ? 5.475 -7.547 -4.705 1.00 91.12 83 GLU A N 1
ATOM 656 C CA . GLU A 1 83 ? 5.811 -8.669 -5.590 1.00 91.12 83 GLU A CA 1
ATOM 657 C C . GLU A 1 83 ? 4.913 -8.714 -6.829 1.00 91.12 83 GLU A C 1
ATOM 659 O O . GLU A 1 83 ? 5.434 -8.841 -7.940 1.00 91.12 83 GLU A O 1
ATOM 664 N N . ASP A 1 84 ? 3.601 -8.532 -6.642 1.00 92.81 84 ASP A N 1
ATOM 665 C CA . ASP A 1 84 ? 2.620 -8.451 -7.730 1.00 92.81 84 ASP A CA 1
ATOM 666 C C . ASP A 1 84 ? 2.989 -7.310 -8.704 1.00 92.81 84 ASP A C 1
ATOM 668 O O . ASP A 1 84 ? 3.157 -7.541 -9.902 1.00 92.81 84 ASP A O 1
ATOM 672 N N . VAL A 1 85 ? 3.239 -6.099 -8.185 1.00 92.25 85 VAL A N 1
ATOM 673 C CA . VAL A 1 85 ? 3.638 -4.931 -8.993 1.00 92.25 85 VAL A CA 1
ATOM 674 C C . VAL A 1 85 ? 4.945 -5.192 -9.744 1.00 92.25 85 VAL A C 1
ATOM 676 O O . VAL A 1 85 ? 5.036 -4.930 -10.940 1.00 92.25 85 VAL A O 1
ATOM 679 N N . ILE A 1 86 ? 5.970 -5.746 -9.091 1.00 90.19 86 ILE A N 1
ATOM 680 C CA . ILE A 1 86 ? 7.242 -6.066 -9.760 1.00 90.19 86 ILE A CA 1
ATOM 681 C C . ILE A 1 86 ? 7.027 -7.096 -10.878 1.00 90.19 86 ILE A C 1
ATOM 683 O O . ILE A 1 86 ? 7.655 -6.994 -11.936 1.00 90.19 86 ILE A O 1
ATOM 687 N N . ALA A 1 87 ? 6.161 -8.090 -10.672 1.00 89.81 87 ALA A N 1
ATOM 688 C CA . ALA A 1 87 ? 5.834 -9.076 -11.695 1.00 89.81 87 ALA A CA 1
ATOM 689 C C . ALA A 1 87 ? 5.123 -8.435 -12.901 1.00 89.81 87 ALA A C 1
ATOM 691 O O . ALA A 1 87 ? 5.504 -8.709 -14.042 1.00 89.81 87 ALA A O 1
ATOM 692 N N . GLU A 1 88 ? 4.166 -7.537 -12.663 1.00 91.19 88 GLU A N 1
ATOM 693 C CA . GLU A 1 88 ? 3.452 -6.789 -13.705 1.00 91.19 88 GLU A CA 1
ATOM 694 C C . GLU A 1 88 ? 4.379 -5.867 -14.506 1.00 91.19 88 GLU A C 1
ATOM 696 O O . GLU A 1 88 ? 4.334 -5.860 -15.741 1.00 91.19 88 GLU A O 1
ATOM 701 N N . LEU A 1 89 ? 5.274 -5.142 -13.825 1.00 90.31 89 LEU A N 1
ATOM 702 C CA . LEU A 1 89 ? 6.269 -4.275 -14.464 1.00 90.31 89 LEU A CA 1
ATOM 703 C C . LEU A 1 89 ? 7.196 -5.072 -15.391 1.00 90.31 89 LEU A C 1
ATOM 705 O O . LEU A 1 89 ? 7.488 -4.645 -16.510 1.00 90.31 89 LEU A O 1
ATOM 709 N N . ARG A 1 90 ? 7.625 -6.261 -14.948 1.00 87.12 90 ARG A N 1
ATOM 710 C CA . ARG A 1 90 ? 8.455 -7.169 -15.752 1.00 87.12 90 ARG A CA 1
ATOM 711 C C . ARG A 1 90 ? 7.706 -7.731 -16.952 1.00 87.12 90 ARG A C 1
ATOM 713 O O . ARG A 1 90 ? 8.276 -7.785 -18.037 1.00 87.12 90 ARG A O 1
ATOM 720 N N . TYR A 1 91 ? 6.457 -8.153 -16.763 1.00 90.25 91 TYR A N 1
ATOM 721 C CA . TYR A 1 91 ? 5.623 -8.669 -17.849 1.00 90.25 91 TYR A CA 1
ATOM 722 C C . TYR A 1 91 ? 5.386 -7.604 -18.926 1.00 90.25 91 TYR A C 1
ATOM 724 O O . TYR A 1 91 ? 5.462 -7.889 -20.120 1.00 90.25 91 TYR A O 1
ATOM 732 N N . SER A 1 92 ? 5.185 -6.361 -18.493 1.00 89.94 92 SER A N 1
ATOM 733 C CA . SER A 1 92 ? 4.962 -5.207 -19.365 1.00 89.94 92 SER A CA 1
ATOM 734 C C . SER A 1 92 ? 6.239 -4.682 -20.032 1.00 89.94 92 SER A C 1
ATOM 736 O O . SER A 1 92 ? 6.152 -3.771 -20.848 1.00 89.94 92 SER A O 1
ATOM 738 N N . GLN A 1 93 ? 7.412 -5.245 -19.703 1.00 89.25 93 GLN A N 1
ATOM 739 C CA . GLN A 1 93 ? 8.724 -4.822 -20.216 1.00 89.25 93 GLN A CA 1
ATOM 740 C C . GLN A 1 93 ? 8.957 -3.308 -20.084 1.00 89.25 93 GLN A C 1
ATOM 742 O O . GLN A 1 93 ? 9.526 -2.672 -20.970 1.00 89.25 93 GLN A O 1
ATOM 747 N N . ILE A 1 94 ? 8.501 -2.732 -18.968 1.00 87.56 94 ILE A N 1
ATOM 748 C CA . ILE A 1 94 ? 8.636 -1.301 -18.690 1.00 87.56 94 ILE A CA 1
ATOM 749 C C . ILE A 1 94 ? 10.120 -0.948 -18.563 1.00 87.56 94 ILE A C 1
ATOM 751 O O . ILE A 1 94 ? 10.871 -1.618 -17.848 1.00 87.56 94 ILE A O 1
ATOM 755 N N . SER A 1 95 ? 10.542 0.107 -19.264 1.00 89.62 95 SER A N 1
ATOM 756 C CA . SER A 1 95 ? 11.911 0.610 -19.153 1.00 89.62 95 SER A CA 1
ATOM 757 C C . SER A 1 95 ? 12.136 1.287 -17.798 1.00 89.62 95 SER A C 1
ATOM 759 O O . SER A 1 95 ? 11.195 1.691 -17.111 1.00 89.62 95 SER A O 1
ATOM 761 N N . ILE A 1 96 ? 13.396 1.441 -17.398 1.00 87.69 96 ILE A N 1
ATOM 762 C CA . ILE A 1 96 ? 13.735 2.100 -16.130 1.00 87.69 96 ILE A CA 1
ATOM 763 C C . ILE A 1 96 ? 13.246 3.558 -16.136 1.00 87.69 96 ILE A C 1
ATOM 765 O O . ILE A 1 96 ? 12.726 4.041 -15.134 1.00 87.69 96 ILE A O 1
ATOM 769 N N . GLU A 1 97 ? 13.350 4.243 -17.271 1.00 91.31 97 GLU A N 1
ATOM 770 C CA . GLU A 1 97 ? 12.888 5.621 -17.453 1.00 91.31 97 GLU A CA 1
ATOM 771 C C . GLU A 1 97 ? 11.371 5.718 -17.263 1.00 91.31 97 GLU A C 1
ATOM 773 O O . GLU A 1 97 ? 10.896 6.533 -16.475 1.00 91.31 97 GLU A O 1
ATOM 778 N N . GLN A 1 98 ? 10.615 4.816 -17.893 1.00 87.81 98 GLN A N 1
ATOM 779 C CA . GLN A 1 98 ? 9.161 4.734 -17.739 1.00 87.81 98 GLN A CA 1
ATOM 780 C C . GLN A 1 98 ? 8.746 4.384 -16.304 1.00 87.81 98 GLN A C 1
ATOM 782 O O . GLN A 1 98 ? 7.717 4.859 -15.823 1.00 87.81 98 GLN A O 1
ATOM 787 N N . LEU A 1 99 ? 9.533 3.568 -15.595 1.00 89.69 99 LEU A N 1
ATOM 788 C CA . LEU A 1 99 ? 9.304 3.291 -14.179 1.00 89.69 99 LEU A CA 1
ATOM 789 C C . LEU A 1 99 ? 9.453 4.562 -13.336 1.00 89.69 99 LEU A C 1
ATOM 791 O O . LEU A 1 99 ? 8.631 4.805 -12.455 1.00 89.69 99 LEU A O 1
ATOM 795 N N . PHE A 1 100 ? 10.471 5.383 -13.605 1.00 89.56 100 PHE A N 1
ATOM 796 C CA . PHE A 1 100 ? 10.651 6.655 -12.905 1.00 89.56 100 PHE A CA 1
ATOM 797 C C . PHE A 1 100 ? 9.522 7.642 -13.204 1.00 89.56 100 PHE A C 1
ATOM 799 O O . PHE A 1 100 ? 9.005 8.258 -12.272 1.00 89.56 100 PHE A O 1
ATOM 806 N N . GLU A 1 101 ? 9.093 7.745 -14.462 1.00 91.31 101 GLU A N 1
ATOM 807 C CA . GLU A 1 101 ? 7.973 8.605 -14.865 1.00 91.31 101 GLU A CA 1
ATOM 808 C C . GLU A 1 101 ? 6.658 8.204 -14.181 1.00 91.31 101 GLU A C 1
ATOM 810 O O . GLU A 1 101 ? 5.883 9.063 -13.761 1.00 91.31 101 GLU A O 1
ATOM 815 N N . ASN A 1 102 ? 6.428 6.900 -14.006 1.00 90.25 102 ASN A N 1
ATOM 816 C CA . ASN A 1 102 ? 5.199 6.373 -13.417 1.00 90.25 102 ASN A CA 1
ATOM 817 C C . ASN A 1 102 ? 5.303 6.078 -11.912 1.00 90.25 102 ASN A C 1
ATOM 819 O O . ASN A 1 102 ? 4.307 5.671 -11.313 1.00 90.25 102 ASN A O 1
ATOM 823 N N . ARG A 1 103 ? 6.460 6.302 -11.266 1.00 90.75 103 ARG A N 1
ATOM 824 C CA . ARG A 1 103 ? 6.714 5.930 -9.857 1.00 90.75 103 ARG A CA 1
ATOM 825 C C . ARG A 1 103 ? 5.619 6.425 -8.920 1.00 90.75 103 ARG A C 1
ATOM 827 O O . ARG A 1 103 ? 5.116 5.650 -8.112 1.00 90.75 103 ARG A O 1
ATOM 834 N N . SER A 1 104 ? 5.264 7.706 -9.008 1.00 91.62 104 SER A N 1
ATOM 835 C CA . SER A 1 104 ? 4.266 8.303 -8.114 1.00 91.62 104 SER A CA 1
ATOM 836 C C . SER A 1 104 ? 2.871 7.719 -8.330 1.00 91.62 104 SER A C 1
ATOM 838 O O . SER A 1 104 ? 2.124 7.567 -7.369 1.00 91.62 104 SER A O 1
ATOM 840 N N . LEU A 1 105 ? 2.524 7.368 -9.573 1.00 91.12 105 LEU A N 1
ATOM 841 C CA . LEU A 1 105 ? 1.249 6.726 -9.892 1.00 91.12 105 LEU A CA 1
ATOM 842 C C . LEU A 1 105 ? 1.215 5.297 -9.341 1.00 91.12 105 LEU A C 1
ATOM 844 O O . LEU A 1 105 ? 0.286 4.946 -8.623 1.00 91.12 105 LEU A O 1
ATOM 848 N N . ILE A 1 106 ? 2.281 4.525 -9.567 1.00 91.44 106 ILE A N 1
ATOM 849 C CA . ILE A 1 106 ? 2.432 3.167 -9.027 1.00 91.44 106 ILE A CA 1
ATOM 850 C C . ILE A 1 106 ? 2.346 3.181 -7.496 1.00 91.44 106 ILE A C 1
ATOM 852 O O . ILE A 1 106 ? 1.664 2.345 -6.909 1.00 91.44 106 ILE A O 1
ATOM 856 N N . LEU A 1 107 ? 3.013 4.133 -6.836 1.00 91.94 107 LEU A N 1
ATOM 857 C CA . LEU A 1 107 ? 2.984 4.257 -5.378 1.00 91.94 107 LEU A CA 1
ATOM 858 C C . LEU A 1 107 ? 1.579 4.589 -4.860 1.00 91.94 107 LEU A C 1
ATOM 860 O O . LEU A 1 107 ? 1.141 4.015 -3.863 1.00 91.94 107 LEU A O 1
ATOM 864 N N . GLN A 1 108 ? 0.871 5.489 -5.544 1.00 92.56 108 GLN A N 1
ATOM 865 C CA . GLN A 1 108 ? -0.498 5.857 -5.200 1.00 92.56 108 GLN A CA 1
ATOM 866 C C . GLN A 1 108 ? -1.453 4.662 -5.342 1.00 92.56 108 GLN A C 1
ATOM 868 O O . GLN A 1 108 ? -2.254 4.410 -4.439 1.00 92.56 108 GLN A O 1
ATOM 873 N N . ASP A 1 109 ? -1.350 3.916 -6.443 1.00 92.56 109 ASP A N 1
ATOM 874 C CA . ASP A 1 109 ? -2.181 2.740 -6.709 1.00 92.56 109 ASP A CA 1
ATOM 875 C C . ASP A 1 109 ? -1.897 1.624 -5.698 1.00 92.56 109 ASP A C 1
ATOM 877 O O . ASP A 1 109 ? -2.824 1.049 -5.119 1.00 92.56 109 ASP A O 1
ATOM 881 N N . LEU A 1 110 ? -0.614 1.380 -5.413 1.00 93.75 110 LEU A N 1
ATOM 882 C CA . LEU A 1 110 ? -0.165 0.429 -4.401 1.00 93.75 110 LEU A CA 1
ATOM 883 C C . LEU A 1 110 ? -0.750 0.774 -3.027 1.00 93.75 110 LEU A C 1
ATOM 885 O O . LEU A 1 110 ? -1.371 -0.074 -2.384 1.00 93.75 110 LEU A O 1
ATOM 889 N N . TRP A 1 111 ? -0.588 2.022 -2.584 1.00 94.31 111 TRP A N 1
ATOM 890 C CA . TRP A 1 111 ? -1.102 2.479 -1.296 1.00 94.31 111 TRP A CA 1
ATOM 891 C C . TRP A 1 111 ? -2.626 2.350 -1.215 1.00 94.31 111 TRP A C 1
ATOM 893 O O . TRP A 1 111 ? -3.143 1.810 -0.237 1.00 94.31 111 TRP A O 1
ATOM 903 N N . GLN A 1 112 ? -3.355 2.758 -2.255 1.00 93.44 112 GLN A N 1
ATOM 904 C CA . GLN A 1 112 ? -4.811 2.654 -2.276 1.00 93.44 112 GLN A CA 1
ATOM 905 C C . GLN A 1 112 ? -5.285 1.202 -2.186 1.00 93.44 112 GLN A C 1
ATOM 907 O O . GLN A 1 112 ? -6.230 0.912 -1.444 1.00 93.44 112 GLN A O 1
ATOM 912 N N . ALA A 1 113 ? -4.663 0.301 -2.950 1.00 93.69 113 ALA A N 1
ATOM 913 C CA . ALA A 1 113 ? -4.995 -1.117 -2.919 1.00 93.69 113 ALA A CA 1
ATOM 914 C C . ALA A 1 113 ? -4.779 -1.685 -1.510 1.00 93.69 113 ALA A C 1
ATOM 916 O O . ALA A 1 113 ? -5.668 -2.329 -0.961 1.00 93.69 113 ALA A O 1
ATOM 917 N N . ILE A 1 114 ? -3.647 -1.360 -0.883 1.00 94.81 114 ILE A N 1
ATOM 918 C CA . ILE A 1 114 ? -3.299 -1.824 0.465 1.00 94.81 114 ILE A CA 1
ATOM 919 C C . ILE A 1 114 ? -4.265 -1.280 1.518 1.00 94.81 114 ILE A C 1
ATOM 921 O O . ILE A 1 114 ? -4.740 -2.050 2.347 1.00 94.81 114 ILE A O 1
ATOM 925 N N . VAL A 1 115 ? -4.595 0.016 1.488 1.00 93.38 115 VAL A N 1
ATOM 926 C CA . VAL A 1 115 ? -5.558 0.622 2.426 1.00 93.38 115 VAL A CA 1
ATOM 927 C C . VAL A 1 115 ? -6.931 -0.040 2.295 1.00 93.38 115 VAL A C 1
ATOM 929 O O . VAL A 1 115 ? -7.555 -0.380 3.302 1.00 93.38 115 VAL A O 1
ATOM 932 N N . THR A 1 116 ? -7.382 -0.264 1.058 1.00 93.06 116 THR A N 1
ATOM 933 C CA . THR A 1 116 ? -8.686 -0.881 0.778 1.00 93.06 116 THR A CA 1
ATOM 934 C C . THR A 1 116 ? -8.731 -2.338 1.235 1.00 93.06 116 THR A C 1
ATOM 936 O O . THR A 1 116 ? -9.715 -2.752 1.849 1.00 93.06 116 THR A O 1
ATOM 939 N N . ASP A 1 117 ? -7.672 -3.103 0.967 1.00 94.00 117 ASP A N 1
ATOM 940 C CA . ASP A 1 117 ? -7.574 -4.519 1.325 1.00 94.00 117 ASP A CA 1
ATOM 941 C C . ASP A 1 117 ? -7.403 -4.715 2.840 1.00 94.00 117 ASP A C 1
ATOM 943 O O . ASP A 1 117 ? -8.005 -5.621 3.413 1.00 94.00 117 ASP A O 1
ATOM 947 N N . PHE A 1 118 ? -6.617 -3.860 3.504 1.00 94.25 118 PHE A N 1
ATOM 948 C CA . PHE A 1 118 ? -6.296 -3.995 4.927 1.00 94.25 118 PHE A CA 1
ATOM 949 C C . PHE A 1 118 ? -7.457 -3.612 5.845 1.00 94.25 118 PHE A C 1
ATOM 951 O O . PHE A 1 118 ? -7.795 -4.355 6.767 1.00 94.25 118 PHE A O 1
ATOM 958 N N . PHE A 1 119 ? -8.070 -2.448 5.617 1.00 90.94 119 PHE A N 1
ATOM 959 C CA . PHE A 1 119 ? -9.213 -2.021 6.424 1.00 90.94 119 PHE A CA 1
ATOM 960 C C . PHE A 1 119 ? -10.506 -2.677 5.951 1.00 90.94 119 PHE A C 1
ATOM 962 O O . PHE A 1 119 ? -11.409 -2.890 6.752 1.00 90.94 119 PHE A O 1
ATOM 969 N N . GLY A 1 120 ? -10.581 -3.056 4.677 1.00 88.81 120 GLY A N 1
ATOM 970 C CA . GLY A 1 120 ? -11.781 -3.581 4.054 1.00 88.81 120 GLY A CA 1
ATOM 971 C C . GLY A 1 120 ? -12.663 -2.455 3.522 1.00 88.81 120 GLY A C 1
ATOM 972 O O . GLY A 1 120 ? -12.960 -1.476 4.205 1.00 88.81 120 GLY A O 1
ATOM 973 N N . LYS A 1 121 ? -13.153 -2.637 2.295 1.00 76.69 121 LYS A N 1
ATOM 974 C CA . LYS A 1 121 ? -13.957 -1.654 1.548 1.00 76.69 121 LYS A CA 1
ATOM 975 C C . LYS A 1 121 ? -15.180 -1.101 2.298 1.00 76.69 121 LYS A C 1
ATOM 977 O O . LYS A 1 121 ? -15.636 -0.006 1.993 1.00 76.69 121 LYS A O 1
ATOM 982 N N . TYR A 1 122 ? -15.728 -1.860 3.244 1.00 79.81 122 TYR A N 1
ATOM 983 C CA . TYR A 1 122 ? -16.942 -1.507 3.988 1.00 79.81 122 TYR A CA 1
ATOM 984 C C . TYR A 1 122 ? -16.681 -1.257 5.475 1.00 79.81 122 TYR A C 1
ATOM 986 O O . TYR A 1 122 ? -17.626 -1.218 6.262 1.00 79.81 122 TYR A O 1
ATOM 994 N N . ALA A 1 123 ? -15.416 -1.122 5.883 1.00 85.06 123 ALA A N 1
ATOM 995 C CA . ALA A 1 123 ? -15.104 -0.832 7.270 1.00 85.06 123 ALA A CA 1
ATOM 996 C C . ALA A 1 123 ? -15.542 0.577 7.638 1.00 85.06 123 ALA A C 1
ATOM 998 O O . ALA A 1 123 ? -15.110 1.580 7.062 1.00 85.06 123 ALA A O 1
ATOM 999 N N . GLN A 1 124 ? -16.404 0.625 8.643 1.00 88.94 124 GLN A N 1
ATOM 1000 C CA . GLN A 1 124 ? -16.963 1.850 9.163 1.00 88.94 124 GLN A CA 1
ATOM 1001 C C . GLN A 1 124 ? -16.703 1.939 10.659 1.00 88.94 124 GLN A C 1
ATOM 1003 O O . GLN A 1 124 ? -16.791 0.946 11.382 1.00 88.94 124 GLN A O 1
ATOM 1008 N N . ILE A 1 125 ? -16.401 3.148 11.116 1.00 88.94 125 ILE A N 1
ATOM 1009 C CA . ILE A 1 125 ? -16.242 3.472 12.530 1.00 88.94 125 ILE A CA 1
ATOM 1010 C C . ILE A 1 125 ? -17.280 4.503 12.937 1.00 88.94 125 ILE A C 1
ATOM 1012 O O . ILE A 1 125 ? -17.643 5.394 12.168 1.00 88.94 125 ILE A O 1
ATOM 1016 N N . GLN A 1 126 ? -17.771 4.378 14.164 1.00 89.75 126 GLN A N 1
ATOM 1017 C CA . GLN A 1 126 ? -18.682 5.354 14.732 1.00 89.75 126 GLN A CA 1
ATOM 1018 C C . GLN A 1 126 ? -17.876 6.492 15.360 1.00 89.75 126 GLN A C 1
ATOM 1020 O O . GLN A 1 126 ? -17.131 6.280 16.316 1.00 89.75 126 GLN A O 1
ATOM 1025 N N . VAL A 1 127 ? -18.046 7.703 14.836 1.00 89.06 127 VAL A N 1
ATOM 1026 C CA . VAL A 1 127 ? -17.444 8.927 15.371 1.00 89.06 127 VAL A CA 1
ATOM 1027 C C . VAL A 1 127 ? -18.580 9.832 15.841 1.00 89.06 127 VAL A C 1
ATOM 1029 O O . VAL A 1 127 ? -19.317 10.426 15.051 1.00 89.06 127 VAL A O 1
ATOM 1032 N N . GLY A 1 128 ? -18.792 9.880 17.158 1.00 90.06 128 GLY A N 1
ATOM 1033 C CA . GLY A 1 128 ? -19.950 10.552 17.749 1.00 90.06 128 GLY A CA 1
ATOM 1034 C C . GLY A 1 128 ? -21.267 9.899 17.312 1.00 90.06 128 GLY A C 1
ATOM 1035 O O . GLY A 1 128 ? -21.562 8.772 17.697 1.00 90.06 128 GLY A O 1
ATOM 1036 N N . ARG A 1 129 ? -22.074 10.612 16.515 1.00 90.69 129 ARG A N 1
ATOM 1037 C CA . ARG A 1 129 ? -23.355 10.109 15.972 1.00 90.69 129 ARG A CA 1
ATOM 1038 C C . ARG A 1 129 ? -23.277 9.678 14.505 1.00 90.69 129 ARG A C 1
ATOM 1040 O O . ARG A 1 129 ? -24.291 9.265 13.954 1.00 90.69 129 ARG A O 1
ATOM 1047 N N . GLN A 1 130 ? -22.115 9.806 13.871 1.00 90.31 130 GLN A N 1
ATOM 1048 C CA . GLN A 1 130 ? -21.936 9.509 12.454 1.00 90.31 130 GLN A CA 1
ATOM 1049 C C . GLN A 1 130 ? -21.167 8.208 12.265 1.00 90.31 130 GLN A C 1
ATOM 1051 O O . GLN A 1 130 ? -20.288 7.866 13.056 1.00 90.31 130 GLN A O 1
ATOM 1056 N N . LEU A 1 131 ? -21.515 7.497 11.199 1.00 90.56 131 LEU A N 1
ATOM 1057 C CA . LEU A 1 131 ? -20.815 6.309 10.747 1.00 90.56 131 LEU A CA 1
ATOM 1058 C C . LEU A 1 131 ? -19.921 6.723 9.578 1.00 90.56 131 LEU A C 1
ATOM 1060 O O . LEU A 1 131 ? -20.417 7.217 8.567 1.00 90.56 131 LEU A O 1
ATOM 1064 N N . VAL A 1 132 ? -18.610 6.590 9.751 1.00 92.00 132 VAL A N 1
ATOM 1065 C CA . VAL A 1 132 ? -17.601 7.093 8.815 1.00 92.00 132 VAL A CA 1
ATOM 1066 C C . VAL A 1 132 ? -16.840 5.917 8.220 1.00 92.00 132 VAL A C 1
ATOM 1068 O O . VAL A 1 132 ? -16.389 5.036 8.949 1.00 92.00 132 VAL A O 1
ATOM 1071 N N . SER A 1 133 ? -16.699 5.905 6.897 1.00 92.25 133 SER A N 1
ATOM 1072 C CA . SER A 1 133 ? -15.880 4.930 6.175 1.00 92.25 133 SER A CA 1
ATOM 1073 C C . SER A 1 133 ? -14.400 5.230 6.399 1.00 92.25 133 SER A C 1
ATOM 1075 O O . SER A 1 133 ? -13.929 6.316 6.062 1.00 92.25 133 SER A O 1
ATOM 1077 N N . ILE A 1 134 ? -13.669 4.274 6.977 1.00 90.06 134 ILE A N 1
ATOM 1078 C CA . ILE A 1 134 ? -12.233 4.441 7.258 1.00 90.06 134 ILE A CA 1
ATOM 1079 C C . ILE A 1 134 ? -11.469 4.624 5.946 1.00 90.06 134 ILE A C 1
ATOM 1081 O O . ILE A 1 134 ? -10.625 5.508 5.832 1.00 90.06 134 ILE A O 1
ATOM 1085 N N . VAL A 1 135 ? -11.796 3.796 4.949 1.00 91.62 135 VAL A N 1
ATOM 1086 C CA . VAL A 1 135 ? -11.138 3.813 3.641 1.00 91.62 135 VAL A CA 1
ATOM 1087 C C . VAL A 1 135 ? -11.351 5.162 2.965 1.00 91.62 135 VAL A C 1
ATOM 1089 O O . VAL A 1 135 ? -10.379 5.764 2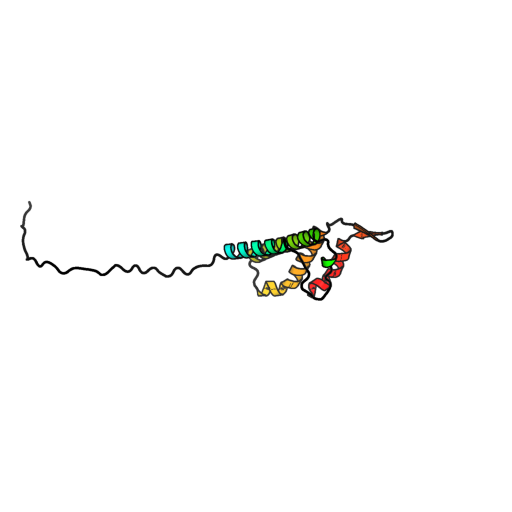.529 1.00 91.62 135 VAL A O 1
ATOM 1092 N N . ASP A 1 136 ? -12.578 5.686 2.938 1.00 91.62 136 ASP A N 1
ATOM 1093 C CA . ASP A 1 136 ? -12.852 6.953 2.246 1.00 91.62 136 ASP A CA 1
ATOM 1094 C C . ASP A 1 136 ? -12.114 8.135 2.877 1.00 91.62 136 ASP A C 1
ATOM 1096 O O . ASP A 1 136 ? -11.681 9.029 2.155 1.00 91.62 136 ASP A O 1
ATOM 1100 N N . VAL A 1 137 ? -11.949 8.138 4.205 1.00 91.25 137 VAL A N 1
ATOM 1101 C CA . VAL A 1 137 ? -11.157 9.161 4.902 1.00 91.25 137 VAL A CA 1
ATOM 1102 C C . VAL A 1 137 ? -9.684 9.027 4.543 1.00 91.25 137 VAL A C 1
ATOM 1104 O O . VAL A 1 137 ? -9.083 10.002 4.105 1.00 91.25 137 VAL A O 1
ATOM 1107 N N . LEU A 1 138 ? -9.114 7.826 4.670 1.00 90.62 138 LEU A N 1
ATOM 1108 C CA . LEU A 1 138 ? -7.700 7.607 4.371 1.00 90.62 138 LEU A CA 1
ATOM 1109 C C . LEU A 1 138 ? -7.381 7.936 2.911 1.00 90.62 138 LEU A C 1
ATOM 1111 O O . LEU A 1 138 ? -6.376 8.584 2.655 1.00 90.62 138 LEU A O 1
ATOM 1115 N N . LEU A 1 139 ? -8.260 7.587 1.961 1.00 91.12 139 LEU A N 1
ATOM 1116 C CA . LEU A 1 139 ? -8.082 7.869 0.531 1.00 91.12 139 LEU A CA 1
ATOM 1117 C C . LEU A 1 139 ? -8.039 9.367 0.177 1.00 91.12 139 LEU A C 1
ATOM 1119 O O . LEU A 1 139 ? -7.603 9.702 -0.927 1.00 91.12 139 LEU A O 1
ATOM 1123 N N . GLN A 1 140 ? -8.424 10.270 1.083 1.00 91.38 140 GLN A N 1
ATOM 1124 C CA . GLN A 1 140 ? -8.240 11.714 0.886 1.00 91.38 140 GLN A CA 1
ATOM 1125 C C . GLN A 1 140 ? -6.759 12.117 0.914 1.00 91.38 140 GLN A C 1
ATOM 1127 O O . GLN A 1 140 ? -6.385 13.103 0.286 1.00 91.38 140 GLN A O 1
ATOM 1132 N N . GLU A 1 141 ? -5.889 11.322 1.544 1.00 87.19 141 GLU A N 1
ATOM 1133 C CA . GLU A 1 141 ? -4.447 11.591 1.639 1.00 87.19 141 GLU A CA 1
ATOM 1134 C C . GLU A 1 141 ? -3.654 11.192 0.381 1.00 87.19 141 GLU A C 1
ATOM 1136 O O . GLU A 1 141 ? -2.424 11.261 0.363 1.00 87.19 141 GLU A O 1
ATOM 1141 N N . ARG A 1 142 ? -4.337 10.817 -0.713 1.00 86.12 142 ARG A N 1
ATOM 1142 C CA . ARG A 1 142 ? -3.698 10.444 -1.990 1.00 86.12 142 ARG A CA 1
ATOM 1143 C C . ARG A 1 142 ? -2.656 11.453 -2.467 1.00 86.12 142 ARG A C 1
ATOM 1145 O O . ARG A 1 142 ? -1.629 11.053 -3.010 1.00 86.12 142 ARG A O 1
ATOM 1152 N N . GLU A 1 143 ? -2.924 12.747 -2.306 1.00 83.06 143 GLU A N 1
ATOM 1153 C CA . GLU A 1 143 ? -2.012 13.793 -2.777 1.00 83.06 143 GLU A CA 1
ATOM 1154 C C . GLU A 1 143 ? -0.689 13.794 -2.007 1.00 83.06 143 GLU A C 1
ATOM 1156 O O . GLU A 1 143 ? 0.370 13.924 -2.624 1.00 83.06 143 GLU A O 1
ATOM 1161 N N . ALA A 1 144 ? -0.732 13.556 -0.692 1.00 84.75 144 ALA A N 1
ATOM 1162 C CA . ALA A 1 144 ? 0.468 13.450 0.129 1.00 84.75 144 ALA A CA 1
ATOM 1163 C C . ALA A 1 144 ? 1.349 12.284 -0.349 1.00 84.75 144 ALA A C 1
ATOM 1165 O O . ALA A 1 144 ? 2.548 12.464 -0.560 1.00 84.75 144 ALA A O 1
ATOM 1166 N N . VAL A 1 145 ? 0.739 11.127 -0.635 1.00 83.62 145 VAL A N 1
ATOM 1167 C CA . VAL A 1 145 ? 1.439 9.934 -1.146 1.00 83.62 145 VAL A CA 1
ATOM 1168 C C . VAL A 1 145 ? 2.049 10.173 -2.527 1.00 83.62 145 VAL A C 1
ATOM 1170 O O . VAL A 1 145 ? 3.166 9.738 -2.793 1.00 83.62 145 VAL A O 1
ATOM 1173 N N . ARG A 1 146 ? 1.352 10.898 -3.409 1.00 79.94 146 ARG A N 1
ATOM 1174 C CA . ARG A 1 146 ? 1.854 11.206 -4.757 1.00 79.94 146 ARG A CA 1
ATOM 1175 C C . ARG A 1 146 ? 3.113 12.084 -4.731 1.00 79.94 146 ARG A C 1
ATOM 1177 O O . ARG A 1 146 ? 3.932 11.990 -5.647 1.00 79.94 146 ARG A O 1
ATOM 1184 N N . SER A 1 147 ? 3.239 12.934 -3.711 1.00 79.38 147 SER A N 1
ATOM 1185 C CA . SER A 1 147 ? 4.336 13.897 -3.547 1.00 79.38 147 SER A CA 1
ATOM 1186 C C . SER A 1 147 ? 5.575 13.367 -2.803 1.00 79.38 147 SER A C 1
ATOM 1188 O O . SER A 1 147 ? 6.556 14.103 -2.694 1.00 79.38 147 SER A O 1
ATOM 1190 N N . ALA A 1 148 ? 5.539 12.121 -2.311 1.00 65.94 148 ALA A N 1
ATOM 1191 C CA . ALA A 1 148 ? 6.615 11.456 -1.559 1.00 65.94 148 ALA A CA 1
ATOM 1192 C C . ALA A 1 148 ? 7.652 10.737 -2.448 1.00 65.94 148 ALA A C 1
ATOM 1194 O O . ALA A 1 148 ? 8.818 10.588 -2.023 1.00 65.94 148 ALA A O 1
#